Protein AF-A0A2M8KE25-F1 (afdb_monomer_lite)

Structure (mmCIF, N/CA/C/O backbone):
data_AF-A0A2M8KE25-F1
#
_entry.id   AF-A0A2M8KE25-F1
#
loop_
_atom_site.group_PDB
_atom_site.id
_atom_site.type_symbol
_atom_site.label_atom_id
_atom_site.label_alt_id
_atom_site.label_comp_id
_atom_site.label_asym_id
_atom_site.label_entity_id
_atom_site.label_seq_id
_atom_site.pdbx_PDB_ins_code
_atom_site.Cartn_x
_atom_site.Cartn_y
_atom_site.Cartn_z
_atom_site.occupancy
_atom_site.B_iso_or_equiv
_atom_site.auth_seq_id
_atom_site.auth_comp_id
_atom_site.auth_asym_id
_atom_site.auth_atom_id
_atom_site.pdbx_PDB_model_num
ATOM 1 N N . MET A 1 1 ? 36.090 -12.510 -57.439 1.00 49.09 1 MET A N 1
ATOM 2 C CA . MET A 1 1 ? 35.308 -11.320 -57.034 1.00 49.09 1 MET A CA 1
ATOM 3 C C . MET A 1 1 ? 35.943 -10.824 -55.743 1.00 49.09 1 MET A C 1
ATOM 5 O O . MET A 1 1 ? 35.801 -11.464 -54.713 1.00 49.09 1 MET A O 1
ATOM 9 N N . GLU A 1 2 ? 36.796 -9.807 -55.837 1.00 56.81 2 GLU A N 1
ATOM 10 C CA . GLU A 1 2 ? 37.762 -9.422 -54.793 1.00 56.81 2 GLU A CA 1
ATOM 11 C C . GLU A 1 2 ? 37.115 -8.501 -53.740 1.00 56.81 2 GLU A C 1
ATOM 13 O O . GLU A 1 2 ? 37.400 -7.305 -53.680 1.00 56.81 2 GLU A O 1
ATOM 18 N N . TRP A 1 3 ? 36.215 -9.042 -52.914 1.00 61.78 3 TRP A N 1
ATOM 19 C CA . TRP A 1 3 ? 35.479 -8.283 -51.886 1.00 61.78 3 TRP A CA 1
ATOM 20 C C . TRP A 1 3 ? 36.396 -7.565 -50.878 1.00 61.78 3 TRP A C 1
ATOM 22 O O . TRP A 1 3 ? 36.062 -6.493 -50.373 1.00 61.78 3 TRP A O 1
ATOM 32 N N . ASN A 1 4 ? 37.599 -8.096 -50.659 1.00 65.75 4 ASN A N 1
ATOM 33 C CA . ASN A 1 4 ? 38.564 -7.562 -49.698 1.00 65.75 4 ASN A CA 1
ATOM 34 C C . ASN A 1 4 ? 39.177 -6.218 -50.128 1.00 65.75 4 ASN A C 1
ATOM 36 O O . ASN A 1 4 ? 39.547 -5.423 -49.269 1.00 65.75 4 ASN A O 1
ATOM 40 N N . LYS A 1 5 ? 39.245 -5.926 -51.437 1.00 65.44 5 LYS A N 1
ATOM 41 C CA . LYS A 1 5 ? 39.824 -4.669 -51.954 1.00 65.44 5 LYS A CA 1
ATOM 42 C C . LYS A 1 5 ? 38.854 -3.491 -51.871 1.00 65.44 5 LYS A C 1
ATOM 44 O O . LYS A 1 5 ? 39.282 -2.345 -51.757 1.00 65.44 5 LYS A O 1
ATOM 49 N N . LEU A 1 6 ? 37.551 -3.772 -51.908 1.00 64.75 6 LEU A N 1
ATOM 50 C CA . LEU A 1 6 ? 36.508 -2.758 -51.745 1.00 64.75 6 LEU A CA 1
ATOM 51 C C . LEU A 1 6 ? 36.381 -2.336 -50.273 1.00 64.75 6 LEU A C 1
ATOM 53 O O . LEU A 1 6 ? 36.244 -1.151 -49.991 1.00 64.75 6 LEU A O 1
ATOM 57 N N . LEU A 1 7 ? 36.511 -3.282 -49.335 1.00 61.28 7 LEU A N 1
ATOM 58 C CA . LEU A 1 7 ? 36.433 -3.032 -47.888 1.00 61.28 7 LEU A CA 1
ATOM 59 C C . LEU A 1 7 ? 37.718 -2.442 -47.277 1.00 61.28 7 LEU A C 1
ATOM 61 O O . LEU A 1 7 ? 37.656 -1.857 -46.200 1.00 61.28 7 LEU A O 1
ATOM 65 N N . SER A 1 8 ? 38.870 -2.549 -47.949 1.00 67.56 8 SER A N 1
ATOM 66 C CA . SER A 1 8 ? 40.149 -2.007 -47.459 1.00 67.56 8 SER A CA 1
ATOM 67 C C . SER A 1 8 ? 40.413 -0.551 -47.865 1.00 67.56 8 SER A C 1
ATOM 69 O O . SER A 1 8 ? 41.448 0.014 -47.506 1.00 67.56 8 SER A O 1
ATOM 71 N N . SER A 1 9 ? 39.528 0.062 -48.656 1.00 81.44 9 SER A N 1
ATOM 72 C CA . SER A 1 9 ? 39.683 1.454 -49.081 1.00 81.44 9 SER A CA 1
ATOM 73 C C . SER A 1 9 ? 39.276 2.406 -47.960 1.00 81.44 9 SER A C 1
ATOM 75 O O . SER A 1 9 ? 38.158 2.322 -47.447 1.00 81.44 9 SER A O 1
ATOM 77 N N . LYS A 1 10 ? 40.151 3.369 -47.631 1.00 80.50 10 LYS A N 1
ATOM 78 C CA . LYS A 1 10 ? 39.898 4.381 -46.589 1.00 80.50 10 LYS A CA 1
ATOM 79 C C . LYS A 1 10 ? 38.561 5.105 -46.809 1.00 80.50 10 LYS A C 1
ATOM 81 O O . LYS A 1 10 ? 37.820 5.332 -45.858 1.00 80.50 10 LYS A O 1
ATOM 86 N N . ILE A 1 11 ? 38.209 5.396 -48.066 1.00 86.88 11 ILE A N 1
ATOM 87 C CA . ILE A 1 11 ? 36.932 6.030 -48.439 1.00 86.88 11 ILE A CA 1
ATOM 88 C C . ILE A 1 11 ? 35.734 5.154 -48.055 1.00 86.88 11 ILE A C 1
ATOM 90 O O . ILE A 1 11 ? 34.771 5.652 -47.474 1.00 86.88 11 ILE A O 1
ATOM 94 N N . VAL A 1 12 ? 35.795 3.853 -48.348 1.00 87.56 12 VAL A N 1
ATOM 95 C CA . VAL A 1 12 ? 34.689 2.926 -48.076 1.00 87.56 12 VAL A CA 1
ATOM 96 C C . VAL A 1 12 ? 34.521 2.737 -46.572 1.00 87.56 12 VAL A C 1
ATOM 98 O O . VAL A 1 12 ? 33.393 2.751 -46.085 1.00 87.56 12 VAL A O 1
ATOM 101 N N . THR A 1 13 ? 35.618 2.680 -45.812 1.00 85.62 13 THR A N 1
ATOM 102 C CA . THR A 1 13 ? 35.549 2.652 -44.344 1.00 85.62 13 THR A CA 1
ATOM 103 C C . THR A 1 13 ? 34.942 3.927 -43.757 1.00 85.62 13 THR A C 1
ATOM 105 O O . THR A 1 13 ? 34.122 3.830 -42.848 1.00 85.62 13 THR A O 1
ATOM 108 N N . TYR A 1 14 ? 35.254 5.116 -44.292 1.00 90.62 14 TYR A N 1
ATOM 109 C CA . TYR A 1 14 ? 34.622 6.361 -43.831 1.00 90.62 14 TYR A CA 1
ATOM 110 C C . TYR A 1 14 ? 33.117 6.383 -44.121 1.00 90.62 14 TYR A C 1
ATOM 112 O O . TYR A 1 14 ? 32.336 6.724 -43.235 1.00 90.62 14 TYR A O 1
ATOM 120 N N . PHE A 1 15 ? 32.694 5.964 -45.318 1.00 91.75 15 PHE A N 1
ATOM 121 C CA . PHE A 1 15 ? 31.271 5.853 -45.657 1.00 91.75 15 PHE A CA 1
ATOM 122 C C . PHE A 1 15 ? 30.537 4.829 -44.785 1.00 91.75 15 PHE A C 1
ATOM 124 O O . PHE A 1 15 ? 29.416 5.090 -44.351 1.00 91.75 15 PHE A O 1
ATOM 131 N N . LEU A 1 16 ? 31.174 3.696 -44.479 1.00 90.19 16 LEU A N 1
ATOM 132 C CA . LEU A 1 16 ? 30.621 2.679 -43.586 1.00 90.19 16 LEU A CA 1
ATOM 133 C C . LEU A 1 16 ? 30.413 3.238 -42.171 1.00 90.19 16 LEU A C 1
ATOM 135 O O . LEU A 1 16 ? 29.336 3.080 -41.602 1.00 90.19 16 LEU A O 1
ATOM 139 N N . ILE A 1 17 ? 31.410 3.941 -41.625 1.00 90.88 17 ILE A N 1
ATOM 140 C CA . ILE A 1 17 ? 31.311 4.587 -40.307 1.00 90.88 17 ILE A CA 1
ATOM 141 C C . ILE A 1 17 ? 30.177 5.617 -40.302 1.00 90.88 17 ILE A C 1
ATOM 143 O O . ILE A 1 17 ? 29.383 5.650 -39.363 1.00 90.88 17 ILE A O 1
ATOM 147 N N . LEU A 1 18 ? 30.053 6.417 -41.364 1.00 93.25 18 LEU A N 1
ATOM 148 C CA . LEU A 1 18 ? 28.996 7.420 -41.484 1.00 93.25 18 LEU A CA 1
ATOM 149 C C . LEU A 1 18 ? 27.600 6.776 -41.547 1.00 93.25 18 LEU A C 1
ATOM 151 O O . LEU A 1 18 ? 26.674 7.240 -40.883 1.00 93.25 18 LEU A O 1
ATOM 155 N N . ALA A 1 19 ? 27.455 5.672 -42.284 1.00 92.00 19 ALA A N 1
ATOM 156 C CA . ALA A 1 19 ? 26.210 4.911 -42.371 1.00 92.00 19 ALA A CA 1
ATOM 157 C C . ALA A 1 19 ? 25.828 4.261 -41.028 1.00 92.00 19 ALA A C 1
ATOM 159 O O . ALA A 1 19 ? 24.663 4.299 -40.620 1.00 92.00 19 ALA A O 1
ATOM 160 N N . VAL A 1 20 ? 26.802 3.713 -40.295 1.00 92.00 20 VAL A N 1
ATOM 161 C CA . VAL A 1 20 ? 26.588 3.167 -38.943 1.00 92.00 20 VAL A CA 1
ATOM 162 C C . VAL A 1 20 ? 26.198 4.275 -37.962 1.00 92.00 20 VAL A C 1
ATOM 164 O O . VAL A 1 20 ? 25.282 4.102 -37.158 1.00 92.00 20 VAL A O 1
ATOM 167 N N . MET A 1 21 ? 26.831 5.445 -38.051 1.00 91.56 21 MET A N 1
ATOM 168 C CA . MET A 1 21 ? 26.508 6.591 -37.199 1.00 91.56 21 MET A CA 1
ATOM 169 C C . MET A 1 21 ? 25.094 7.122 -37.490 1.00 91.56 21 MET A C 1
ATOM 171 O O . MET A 1 21 ? 24.311 7.343 -36.567 1.00 91.56 21 MET A O 1
ATOM 175 N N . TRP A 1 22 ? 24.721 7.235 -38.769 1.00 92.12 22 TRP A N 1
ATOM 176 C CA . TRP A 1 22 ? 23.383 7.651 -39.197 1.00 92.12 22 TRP A CA 1
ATOM 177 C C . TRP A 1 22 ? 22.291 6.697 -38.702 1.00 92.12 22 TRP A C 1
ATOM 179 O O . TRP A 1 22 ? 21.303 7.123 -38.099 1.00 92.12 22 TRP A O 1
ATOM 189 N N . THR A 1 23 ? 22.481 5.391 -38.905 1.00 87.69 23 THR A N 1
ATOM 190 C CA . THR A 1 23 ? 21.525 4.373 -38.444 1.00 87.69 23 THR A CA 1
ATOM 191 C C . THR A 1 23 ? 21.418 4.336 -36.917 1.00 87.69 23 THR A C 1
ATOM 193 O O . THR A 1 23 ? 20.310 4.198 -36.399 1.00 87.69 23 THR A O 1
ATOM 196 N N . SER A 1 24 ? 22.521 4.561 -36.194 1.00 85.94 24 SER A N 1
ATOM 197 C CA . SER A 1 24 ? 22.536 4.667 -34.726 1.00 85.94 24 SER A CA 1
ATOM 198 C C . SER A 1 24 ? 21.722 5.859 -34.207 1.00 85.94 24 SER A C 1
ATOM 200 O O . SER A 1 24 ? 20.955 5.726 -33.256 1.00 85.94 24 SER A O 1
ATOM 202 N N . ILE A 1 25 ? 21.815 7.026 -34.850 1.00 82.38 25 ILE A N 1
ATOM 203 C CA . ILE A 1 25 ? 21.047 8.217 -34.441 1.00 82.38 25 ILE A CA 1
ATOM 204 C C . ILE A 1 25 ? 19.535 7.982 -34.618 1.00 82.38 25 ILE A C 1
ATOM 206 O O . ILE A 1 25 ? 18.729 8.340 -33.753 1.00 82.38 25 ILE A O 1
ATOM 210 N N . VAL A 1 26 ? 19.134 7.341 -35.720 1.00 80.62 26 VAL A N 1
ATOM 211 C CA . VAL A 1 26 ? 17.719 7.065 -36.021 1.00 80.62 26 VAL A CA 1
ATOM 212 C C . VAL A 1 26 ? 17.118 6.029 -35.062 1.00 80.62 26 VAL A C 1
ATOM 214 O O . VAL A 1 26 ? 15.957 6.164 -34.662 1.00 80.62 26 VAL A O 1
ATOM 217 N N . THR A 1 27 ? 17.882 5.010 -34.658 1.00 75.06 27 THR A N 1
ATOM 218 C CA . THR A 1 27 ? 17.413 3.975 -33.721 1.00 75.06 27 THR A CA 1
ATOM 219 C C . THR A 1 27 ? 17.283 4.504 -32.294 1.00 75.06 27 THR A C 1
ATOM 221 O O . THR A 1 27 ? 16.260 4.250 -31.651 1.00 75.06 27 THR A O 1
ATOM 224 N N . ILE A 1 28 ? 18.236 5.319 -31.828 1.00 70.81 28 ILE A N 1
ATOM 225 C CA . ILE A 1 28 ? 18.184 5.954 -30.501 1.00 70.81 28 ILE A CA 1
ATOM 226 C C . ILE A 1 28 ? 16.933 6.836 -30.372 1.00 70.81 28 ILE A C 1
ATOM 228 O O . ILE A 1 28 ? 16.193 6.726 -29.392 1.00 70.81 28 ILE A O 1
ATOM 232 N N . LYS A 1 29 ? 16.620 7.646 -31.394 1.00 64.69 29 LYS A N 1
ATOM 233 C CA . LYS A 1 29 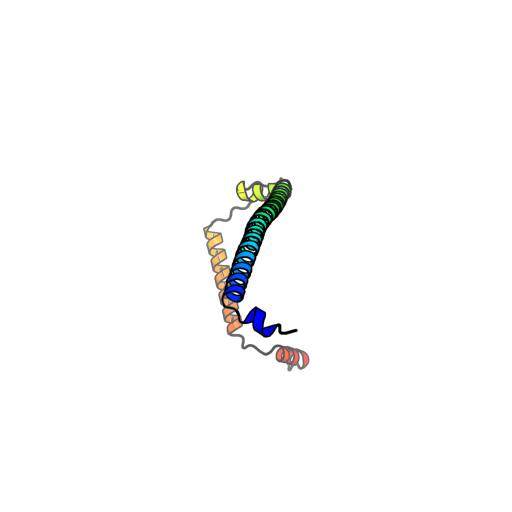? 15.445 8.536 -31.381 1.00 64.69 29 LYS A CA 1
ATOM 234 C C . LYS A 1 29 ? 14.120 7.775 -31.232 1.00 64.69 29 LYS A C 1
ATOM 236 O O . LYS A 1 29 ? 13.219 8.242 -30.541 1.00 64.69 29 LYS A O 1
ATOM 241 N N . ARG A 1 30 ? 14.000 6.582 -31.829 1.00 61.53 30 ARG A N 1
ATOM 242 C CA . ARG A 1 30 ? 12.797 5.734 -31.706 1.00 61.53 30 ARG A CA 1
ATOM 243 C C . ARG A 1 30 ? 12.705 5.012 -30.357 1.00 61.53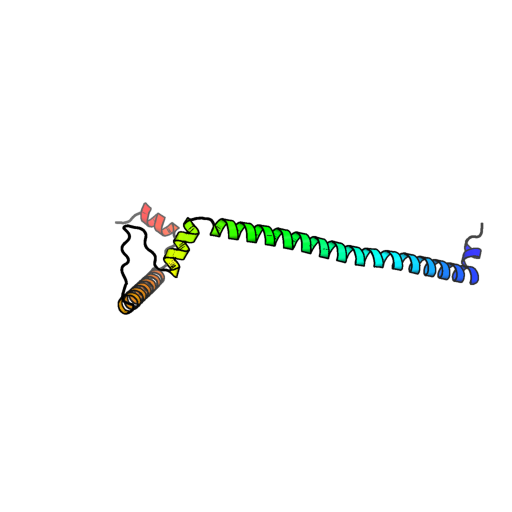 30 ARG A C 1
ATOM 245 O O . ARG A 1 30 ? 11.596 4.776 -29.882 1.00 61.53 30 ARG A O 1
ATOM 252 N N . GLY A 1 31 ? 13.838 4.672 -29.740 1.00 62.69 31 GLY A N 1
ATOM 253 C CA . GLY A 1 31 ? 13.880 4.034 -28.419 1.00 62.69 31 GLY A CA 1
ATOM 254 C C . GLY A 1 31 ? 13.409 4.961 -27.294 1.00 62.69 31 GLY A C 1
ATOM 255 O O . GLY A 1 31 ? 12.598 4.558 -26.460 1.00 62.69 31 GLY A O 1
ATOM 256 N N . TYR A 1 32 ? 13.840 6.226 -27.317 1.00 60.97 32 TYR A N 1
ATOM 257 C CA . TYR A 1 32 ? 13.492 7.206 -26.280 1.00 60.97 32 TYR A CA 1
ATOM 258 C C . TYR A 1 32 ? 11.994 7.549 -26.236 1.00 60.97 32 TYR A C 1
ATOM 260 O O . TYR A 1 32 ? 11.416 7.620 -25.149 1.00 60.97 32 TYR A O 1
ATOM 268 N N . SER A 1 33 ? 11.331 7.691 -27.390 1.00 58.78 33 SER A N 1
ATOM 269 C CA . SER A 1 33 ? 9.890 7.996 -27.435 1.00 58.78 33 SER A CA 1
ATOM 270 C C . SER A 1 33 ? 9.020 6.882 -26.846 1.00 58.78 33 SER A C 1
ATOM 272 O O . SER A 1 33 ? 8.035 7.168 -26.169 1.00 58.78 33 SER A O 1
ATOM 274 N N . LYS A 1 34 ? 9.398 5.610 -27.037 1.00 60.62 34 LYS A N 1
ATOM 275 C CA . LYS A 1 34 ? 8.651 4.474 -26.471 1.00 60.62 34 LYS A CA 1
ATOM 276 C C . LYS A 1 34 ? 8.709 4.446 -24.943 1.00 60.62 34 LYS A C 1
ATOM 278 O O . LYS A 1 34 ? 7.723 4.099 -24.297 1.00 60.62 34 LYS A O 1
ATOM 283 N N . TRP A 1 35 ? 9.840 4.838 -24.360 1.00 60.78 35 TRP A N 1
ATOM 284 C CA . TRP A 1 35 ? 10.006 4.835 -22.909 1.00 60.78 35 TRP A CA 1
ATOM 285 C C . TRP A 1 35 ? 9.183 5.933 -22.224 1.00 60.78 35 TRP A C 1
ATOM 287 O O . TRP A 1 35 ? 8.507 5.653 -21.234 1.00 60.78 35 TRP A O 1
ATOM 297 N N . LEU A 1 36 ? 9.163 7.147 -22.786 1.00 61.44 36 LEU A N 1
ATOM 298 C CA . LEU A 1 36 ? 8.357 8.264 -22.274 1.00 61.44 36 LEU A CA 1
ATOM 299 C C . LEU A 1 36 ? 6.852 7.961 -22.326 1.00 61.44 36 LEU A C 1
ATOM 301 O O . LEU A 1 36 ? 6.181 8.071 -21.301 1.00 61.44 36 LEU A O 1
ATOM 305 N N . MET A 1 37 ? 6.348 7.458 -23.458 1.00 61.75 37 MET A N 1
ATOM 306 C CA . MET A 1 37 ? 4.934 7.077 -23.580 1.00 61.75 37 MET A CA 1
ATOM 307 C C . MET A 1 37 ? 4.543 5.958 -22.608 1.00 61.75 37 MET A C 1
ATOM 309 O O . MET A 1 37 ? 3.480 6.021 -21.997 1.00 61.75 37 MET A O 1
ATOM 313 N N . SER A 1 38 ? 5.411 4.960 -22.393 1.00 66.12 38 SER A N 1
ATOM 314 C CA . SER A 1 38 ? 5.122 3.866 -21.453 1.00 66.12 38 SER A CA 1
ATOM 315 C C . SER A 1 38 ? 4.985 4.340 -20.002 1.00 66.12 38 SER A C 1
ATOM 317 O O . SER A 1 38 ? 4.194 3.787 -19.240 1.00 66.12 38 SER A O 1
ATOM 319 N N . LYS A 1 39 ? 5.730 5.384 -19.615 1.00 71.44 39 LYS A N 1
ATOM 320 C CA . LYS A 1 39 ? 5.645 5.969 -18.274 1.00 71.44 39 LYS A CA 1
ATOM 321 C C . LYS A 1 39 ? 4.364 6.763 -18.079 1.00 71.44 39 LYS A C 1
ATOM 323 O O . LYS A 1 39 ? 3.766 6.679 -17.010 1.00 71.44 39 LYS A O 1
ATOM 328 N N . GLU A 1 40 ? 3.949 7.520 -19.088 1.00 72.06 40 GLU A N 1
ATOM 329 C CA . GLU A 1 40 ? 2.700 8.280 -19.030 1.00 72.06 40 GLU A CA 1
ATOM 330 C C . GLU A 1 40 ? 1.487 7.352 -18.990 1.00 72.06 40 GLU A C 1
ATOM 332 O O . GLU A 1 40 ? 0.624 7.535 -18.135 1.00 72.06 40 GLU A O 1
ATOM 337 N N . LEU A 1 41 ? 1.480 6.300 -19.815 1.00 73.00 41 LEU A N 1
ATOM 338 C CA . LEU A 1 41 ? 0.456 5.252 -19.784 1.00 73.00 41 LEU A CA 1
ATOM 339 C C . LEU A 1 41 ? 0.363 4.587 -18.409 1.00 73.00 41 LEU A C 1
ATOM 341 O O . LEU A 1 41 ? -0.714 4.580 -17.822 1.00 73.00 41 LEU A O 1
ATOM 345 N N . LYS A 1 42 ? 1.491 4.135 -17.841 1.00 80.56 42 LYS A N 1
ATOM 346 C CA . LYS A 1 42 ? 1.506 3.552 -16.489 1.00 80.56 42 LYS A CA 1
ATOM 347 C C . LYS A 1 42 ? 0.999 4.525 -15.429 1.00 80.56 42 LYS A C 1
ATOM 349 O O . LYS A 1 42 ? 0.196 4.148 -14.590 1.00 80.56 42 LYS A O 1
ATOM 354 N N . LYS A 1 43 ? 1.405 5.797 -15.487 1.00 85.06 43 LYS A N 1
ATOM 355 C CA . LYS A 1 43 ? 0.952 6.817 -14.529 1.00 85.06 43 LYS A CA 1
ATOM 356 C C . LYS A 1 43 ? -0.554 7.069 -14.622 1.00 85.06 43 LYS A C 1
ATOM 358 O O . LYS A 1 43 ? -1.189 7.333 -13.603 1.00 85.06 43 LYS A O 1
ATOM 363 N N . VAL A 1 44 ? -1.120 7.048 -15.827 1.00 81.94 44 VAL A N 1
ATOM 364 C CA . VAL A 1 44 ? -2.567 7.197 -16.037 1.00 81.94 44 VAL A CA 1
ATOM 365 C C . VAL A 1 44 ? -3.310 5.951 -15.553 1.00 81.94 44 VAL A C 1
ATOM 367 O O . VAL A 1 44 ? -4.309 6.080 -14.852 1.00 81.94 44 VAL A O 1
ATOM 370 N N . GLU A 1 45 ? -2.793 4.762 -15.839 1.00 84.94 45 GLU A N 1
ATOM 371 C CA . GLU A 1 45 ? -3.372 3.489 -15.404 1.00 84.94 45 GLU A CA 1
ATOM 372 C C . GLU A 1 45 ? -3.352 3.332 -13.874 1.00 84.94 45 GLU A C 1
ATOM 374 O O . GLU A 1 45 ? -4.374 3.012 -13.265 1.00 84.94 45 GLU A O 1
ATOM 379 N N . ASP A 1 46 ? -2.242 3.695 -13.228 1.00 89.00 46 ASP A N 1
ATOM 380 C CA . ASP A 1 46 ? -2.122 3.726 -11.768 1.00 89.00 46 ASP A CA 1
ATOM 381 C C . ASP A 1 46 ? -3.117 4.713 -11.140 1.00 89.00 46 ASP A C 1
ATOM 383 O O . ASP A 1 46 ? -3.719 4.428 -10.103 1.00 89.00 46 ASP A O 1
ATOM 387 N N . LYS A 1 47 ? -3.340 5.873 -11.775 1.00 87.06 47 LYS A N 1
ATOM 388 C CA . LYS A 1 47 ? -4.356 6.834 -11.321 1.00 87.06 47 LYS A CA 1
ATOM 389 C C . LYS A 1 47 ? -5.764 6.256 -11.411 1.00 87.06 47 LYS A C 1
ATOM 391 O O . LYS A 1 47 ? -6.522 6.425 -10.461 1.00 87.06 47 LYS A O 1
ATOM 396 N N . ILE A 1 48 ? -6.106 5.575 -12.506 1.00 88.81 48 ILE A N 1
ATOM 397 C CA . ILE A 1 48 ? -7.420 4.935 -12.680 1.00 88.81 48 ILE A CA 1
ATOM 398 C C . ILE A 1 48 ? -7.630 3.872 -11.600 1.00 88.81 48 ILE A C 1
ATOM 400 O O . ILE A 1 48 ? -8.661 3.872 -10.927 1.00 88.81 48 ILE A O 1
ATOM 404 N N . LYS A 1 49 ? -6.627 3.020 -11.371 1.00 90.12 49 LYS A N 1
ATOM 405 C CA . LYS A 1 49 ? -6.678 1.980 -10.340 1.00 90.12 49 LYS A CA 1
ATOM 406 C C . LYS A 1 49 ? -6.862 2.567 -8.938 1.00 90.12 49 LYS A C 1
ATOM 408 O O . LYS A 1 49 ? -7.721 2.107 -8.189 1.00 90.12 49 LYS A O 1
ATOM 413 N N . ASN A 1 50 ? -6.104 3.608 -8.598 1.00 91.50 50 ASN A N 1
ATOM 414 C CA . ASN A 1 50 ? -6.209 4.275 -7.298 1.00 91.50 50 ASN A CA 1
ATOM 415 C C . ASN A 1 50 ? -7.565 4.969 -7.102 1.00 91.50 50 ASN A C 1
ATOM 417 O O . ASN A 1 50 ? -8.108 4.939 -5.995 1.00 91.50 50 ASN A O 1
ATOM 421 N N . LEU A 1 51 ? -8.132 5.564 -8.158 1.00 88.69 51 LEU A N 1
ATOM 422 C CA . LEU A 1 51 ? -9.470 6.158 -8.109 1.00 88.69 51 LEU A CA 1
ATOM 423 C C . LEU A 1 51 ? -10.545 5.091 -7.891 1.00 88.69 51 LEU A C 1
ATOM 425 O O . LEU A 1 51 ? -11.414 5.285 -7.046 1.00 88.69 51 LEU A O 1
ATOM 429 N N . GLY A 1 52 ? -10.459 3.958 -8.596 1.00 90.25 52 GLY A N 1
ATOM 430 C CA . GLY A 1 52 ? -11.378 2.830 -8.419 1.00 90.25 52 GLY A CA 1
ATOM 431 C C . GLY A 1 52 ? -11.360 2.295 -6.988 1.00 90.25 52 GLY A C 1
ATOM 432 O O . GLY A 1 52 ? -12.401 2.226 -6.342 1.00 90.25 52 GLY A O 1
ATOM 433 N N . GLN A 1 53 ? -10.168 2.038 -6.444 1.00 91.81 53 GLN A N 1
ATOM 434 C CA . GLN A 1 53 ? -10.011 1.578 -5.060 1.00 91.81 53 GLN A CA 1
ATOM 435 C C . GLN A 1 53 ? -10.512 2.596 -4.031 1.00 91.81 53 GLN A C 1
ATOM 437 O O . GLN A 1 53 ? -11.095 2.223 -3.014 1.00 91.81 53 GLN A O 1
ATOM 442 N N . SER A 1 54 ? -10.275 3.888 -4.267 1.00 89.00 54 SER A N 1
ATOM 443 C CA . SER A 1 54 ? -10.783 4.948 -3.390 1.00 89.00 54 SER A CA 1
ATOM 444 C C . SER A 1 54 ? -12.307 4.997 -3.412 1.00 89.00 54 SER A C 1
ATOM 446 O O . SER A 1 54 ? -12.926 5.110 -2.359 1.00 89.00 54 SER A O 1
ATOM 448 N N . ASN A 1 55 ? -12.911 4.858 -4.593 1.00 93.00 55 ASN A N 1
ATOM 449 C CA . ASN A 1 55 ? -14.359 4.831 -4.741 1.00 93.00 55 ASN A CA 1
ATOM 450 C C . ASN A 1 55 ? -14.974 3.620 -4.020 1.00 93.00 55 ASN A C 1
ATOM 452 O O . ASN A 1 55 ? -15.877 3.791 -3.210 1.00 93.00 55 ASN A O 1
ATOM 456 N N . GLU A 1 56 ? -14.427 2.416 -4.211 1.00 91.75 56 GLU A N 1
ATOM 457 C CA . GLU A 1 56 ? -14.895 1.208 -3.512 1.00 91.75 56 GLU A CA 1
ATOM 458 C C . GLU A 1 56 ? -14.836 1.353 -1.986 1.00 91.75 56 GLU A C 1
ATOM 460 O O . GLU A 1 56 ? -15.793 1.012 -1.292 1.00 91.75 56 GLU A O 1
ATOM 465 N N . LYS A 1 57 ? -13.743 1.917 -1.455 1.00 90.31 57 LYS A N 1
ATOM 466 C CA . LYS A 1 57 ? -13.610 2.191 -0.016 1.00 90.31 57 LYS A CA 1
ATOM 467 C C . LYS A 1 57 ? -14.655 3.185 0.482 1.00 90.31 57 LYS A C 1
ATOM 469 O O . LYS A 1 57 ? -15.234 2.972 1.541 1.00 90.31 57 LYS A O 1
ATOM 474 N N . LEU A 1 58 ? -14.890 4.262 -0.266 1.00 90.06 58 LEU A N 1
ATOM 475 C CA . LEU A 1 58 ? -15.889 5.271 0.088 1.00 90.06 58 LEU A CA 1
ATOM 476 C C . LEU A 1 58 ? -17.305 4.687 0.061 1.00 90.06 58 LEU A C 1
ATOM 478 O O . LEU A 1 58 ? -18.085 4.952 0.969 1.00 90.06 58 LEU A O 1
ATOM 482 N N . VAL A 1 59 ? -17.620 3.850 -0.926 1.00 90.81 59 VAL A N 1
ATOM 483 C CA . VAL A 1 59 ? -18.908 3.149 -1.004 1.00 90.81 59 VAL A CA 1
ATOM 484 C C . VAL A 1 59 ? -19.087 2.192 0.175 1.00 90.81 59 VAL A C 1
ATOM 486 O O . VAL A 1 59 ? -20.164 2.166 0.766 1.00 90.81 59 VAL A O 1
ATOM 489 N N . ALA A 1 60 ? -18.044 1.448 0.553 1.00 87.12 60 ALA A N 1
ATOM 490 C CA . ALA A 1 60 ? -18.081 0.581 1.730 1.00 87.12 60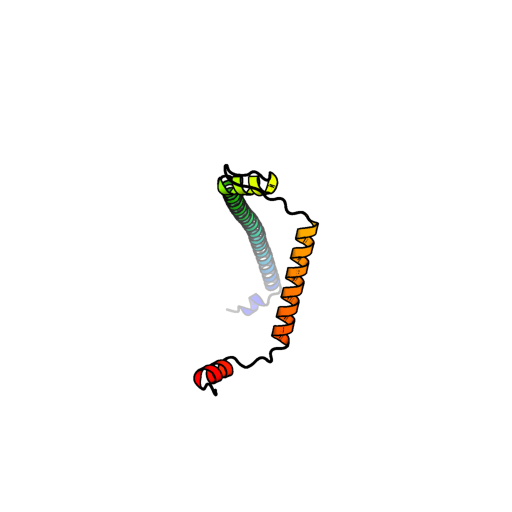 ALA A CA 1
ATOM 491 C C . ALA A 1 60 ? -18.339 1.383 3.016 1.00 87.12 60 ALA A C 1
ATOM 493 O O . ALA A 1 60 ? -19.254 1.055 3.759 1.00 87.12 60 ALA A O 1
ATOM 494 N N . LEU A 1 61 ? -17.625 2.495 3.215 1.00 85.19 61 LEU A N 1
ATOM 495 C CA . LEU A 1 61 ? -17.836 3.399 4.352 1.00 85.19 61 LEU A CA 1
ATOM 496 C C . LEU A 1 61 ? -19.264 3.953 4.402 1.00 85.19 61 LEU A C 1
ATOM 498 O O . LEU A 1 61 ? -19.887 3.949 5.458 1.00 85.19 61 LEU A O 1
ATOM 502 N N . ILE A 1 62 ? -19.799 4.413 3.269 1.00 85.25 62 ILE A N 1
ATOM 503 C CA . ILE A 1 62 ? -21.178 4.916 3.200 1.00 85.25 62 ILE A CA 1
ATOM 504 C C . ILE A 1 62 ? -22.166 3.809 3.567 1.00 85.25 62 ILE A C 1
ATOM 506 O O . ILE A 1 62 ? -23.109 4.060 4.314 1.00 85.25 62 ILE A O 1
ATOM 510 N N . LYS A 1 63 ? -21.951 2.591 3.065 1.00 83.81 63 LYS A N 1
ATOM 511 C CA . LYS A 1 63 ? -22.801 1.441 3.373 1.00 83.81 63 LYS A CA 1
ATOM 512 C C . LYS A 1 63 ? -22.759 1.094 4.861 1.00 83.81 63 LYS A C 1
ATOM 514 O O . LYS A 1 63 ? -23.814 0.897 5.453 1.00 83.81 63 LYS A O 1
ATOM 519 N N . ASP A 1 64 ? -21.572 1.081 5.458 1.00 80.12 64 ASP A N 1
ATOM 520 C CA . ASP A 1 64 ? -21.391 0.817 6.886 1.00 80.12 64 ASP A CA 1
ATOM 521 C C . ASP A 1 64 ? -22.069 1.902 7.738 1.00 80.12 64 ASP A C 1
ATOM 523 O O . ASP A 1 64 ? -22.710 1.592 8.736 1.00 80.12 64 ASP A O 1
ATOM 527 N N . MET A 1 65 ? -22.007 3.171 7.321 1.00 77.44 65 MET A N 1
ATOM 528 C CA . MET A 1 65 ? -22.683 4.280 8.008 1.00 77.44 65 MET A CA 1
ATOM 529 C C . MET A 1 65 ? -24.209 4.268 7.855 1.00 77.44 65 MET A C 1
ATOM 531 O O . MET A 1 65 ? -24.911 4.801 8.714 1.00 77.44 65 MET A O 1
ATOM 535 N N . GLN A 1 66 ? -24.730 3.706 6.763 1.00 75.00 66 GLN A N 1
ATOM 536 C CA . GLN A 1 66 ? -26.169 3.526 6.551 1.00 75.00 66 GLN A CA 1
ATOM 537 C C . GLN A 1 66 ? -26.737 2.346 7.345 1.00 75.00 66 GLN A C 1
ATOM 539 O O . GLN A 1 66 ? -27.956 2.252 7.490 1.00 75.00 66 GLN A O 1
ATOM 544 N N . ASP A 1 67 ? -25.884 1.458 7.861 1.00 81.44 67 ASP A N 1
ATOM 545 C CA . ASP A 1 67 ? -26.329 0.356 8.697 1.00 81.44 67 ASP A CA 1
ATOM 546 C C . ASP A 1 67 ? -26.858 0.901 10.043 1.00 81.44 67 ASP A C 1
ATOM 548 O O . ASP A 1 67 ? -26.115 1.546 10.795 1.00 81.44 67 ASP A O 1
ATOM 552 N N . PRO A 1 68 ? -28.134 0.648 10.394 1.00 72.12 68 PRO A N 1
ATOM 553 C CA . PRO A 1 68 ? -28.714 1.105 11.656 1.00 72.12 68 PRO A CA 1
ATOM 554 C C . PRO A 1 68 ? -27.945 0.607 12.891 1.00 72.12 68 PRO A C 1
ATOM 556 O O . PRO A 1 68 ? -27.961 1.271 13.927 1.00 72.12 68 PRO A O 1
ATOM 559 N N . SER A 1 69 ? -27.224 -0.513 12.788 1.00 75.19 69 SER A N 1
ATOM 560 C CA . SER A 1 69 ? -26.375 -1.024 13.869 1.00 75.19 69 SER A CA 1
ATOM 561 C C . SER A 1 69 ? -25.123 -0.169 14.110 1.00 75.19 69 SER A C 1
ATOM 563 O O . SER A 1 69 ? -24.687 -0.027 15.256 1.00 75.19 69 SER A O 1
ATOM 565 N N . PHE A 1 70 ? -24.574 0.467 13.069 1.00 77.19 70 PHE A N 1
ATOM 566 C CA . PHE A 1 70 ? -23.477 1.428 13.204 1.00 77.19 70 PHE A CA 1
ATOM 567 C C . PHE A 1 70 ? -23.957 2.714 13.881 1.00 77.19 70 PHE A C 1
ATOM 569 O O . PHE A 1 70 ? -23.311 3.211 14.805 1.00 77.19 70 PHE A O 1
ATOM 576 N N . LEU A 1 71 ? -25.133 3.204 13.480 1.00 76.00 71 LEU A N 1
ATOM 577 C CA . LEU A 1 71 ? -25.755 4.388 14.069 1.00 76.00 71 LEU A CA 1
ATOM 578 C C . LEU A 1 71 ? -26.080 4.180 15.558 1.00 76.00 71 LEU A C 1
ATOM 580 O O . LEU A 1 71 ? -25.822 5.057 16.380 1.00 76.00 71 LEU A O 1
ATOM 584 N N . GLU A 1 72 ? -26.568 2.993 15.925 1.00 73.75 72 GLU A N 1
ATOM 585 C CA . GLU A 1 72 ? -26.808 2.600 17.318 1.00 73.75 72 GLU A CA 1
ATOM 586 C C . GLU A 1 72 ? -25.507 2.515 18.132 1.00 73.75 72 GLU A C 1
ATOM 588 O O . GLU A 1 72 ? -25.455 2.965 19.279 1.00 73.75 72 GLU A O 1
ATOM 593 N N . LYS A 1 73 ? -24.437 1.966 17.546 1.00 79.19 73 LYS A N 1
ATOM 594 C CA . LYS A 1 73 ? -23.127 1.869 18.200 1.00 79.19 73 LYS A CA 1
ATOM 595 C C . LYS A 1 73 ? -22.527 3.249 18.467 1.00 79.19 73 LYS A C 1
ATOM 597 O O . LYS A 1 73 ? -22.066 3.503 19.577 1.00 79.19 73 LYS A O 1
ATOM 602 N N . GLU A 1 74 ? -22.570 4.142 17.485 1.00 76.69 74 GLU A N 1
ATOM 603 C CA . GLU A 1 74 ? -22.115 5.529 17.630 1.00 76.69 74 GLU A CA 1
ATOM 604 C C . GLU A 1 74 ? -22.978 6.309 18.637 1.00 76.69 74 GLU A C 1
ATOM 606 O O . GLU A 1 74 ? -22.436 7.020 19.482 1.00 76.69 74 GLU A O 1
ATOM 611 N N . ALA A 1 75 ? -24.303 6.123 18.633 1.00 79.00 75 ALA A N 1
ATOM 612 C CA . ALA A 1 75 ? -25.210 6.721 19.616 1.00 79.00 75 ALA A CA 1
ATOM 613 C C . ALA A 1 75 ? -24.904 6.262 21.054 1.00 79.00 75 ALA A C 1
ATOM 615 O O . ALA A 1 75 ? -24.847 7.082 21.972 1.00 79.00 75 ALA A O 1
ATOM 616 N N . ARG A 1 76 ? -24.636 4.967 21.253 1.00 79.62 76 ARG A N 1
ATOM 617 C CA . ARG A 1 76 ? -24.215 4.423 22.553 1.00 79.62 76 ARG A CA 1
ATOM 618 C C . ARG A 1 76 ? -22.860 4.966 22.994 1.00 79.62 76 ARG A C 1
ATOM 620 O O . ARG A 1 76 ? -22.713 5.354 24.144 1.00 79.62 76 ARG A O 1
ATOM 627 N N . GLN A 1 77 ? -21.881 5.019 22.090 1.00 77.44 77 GLN A N 1
ATOM 628 C CA . GLN A 1 77 ? -20.510 5.417 22.423 1.00 77.44 77 GLN A CA 1
ATOM 629 C C . GLN A 1 77 ? -20.341 6.923 22.641 1.00 77.44 77 GLN A C 1
ATOM 631 O O . GLN A 1 77 ? -19.592 7.327 23.526 1.00 77.44 77 GLN A O 1
ATOM 636 N N . LYS A 1 78 ? -20.993 7.758 21.825 1.00 78.00 78 LYS A N 1
ATOM 637 C CA . LYS A 1 78 ? -20.812 9.218 21.873 1.00 78.00 78 LYS A CA 1
ATOM 638 C C . LYS A 1 78 ? -21.852 9.938 22.707 1.00 78.00 78 LYS A C 1
ATOM 640 O O . LYS A 1 78 ? -21.551 10.991 23.259 1.00 78.00 78 LYS A O 1
ATOM 645 N N . LEU A 1 79 ? -23.070 9.410 22.760 1.00 76.00 79 LEU A N 1
ATOM 646 C CA . LEU A 1 79 ? -24.199 10.091 23.388 1.00 76.00 79 LEU A CA 1
ATOM 647 C C . LEU A 1 79 ? -24.700 9.357 24.638 1.00 76.00 79 LEU A C 1
ATOM 649 O O . LEU A 1 79 ? -25.653 9.827 25.252 1.00 76.00 79 LEU A O 1
ATOM 653 N N . ASN A 1 80 ? -24.079 8.228 25.021 1.00 71.06 80 ASN A N 1
ATOM 654 C CA . ASN A 1 80 ? -24.546 7.342 26.097 1.00 71.06 80 ASN A CA 1
ATOM 655 C C . ASN A 1 80 ? -26.051 7.022 25.983 1.00 71.06 80 ASN A C 1
ATOM 657 O O . ASN A 1 80 ? -26.738 6.834 26.990 1.00 71.06 80 ASN A O 1
ATOM 661 N N . LEU A 1 81 ? -26.575 6.998 24.748 1.00 71.62 81 LEU A N 1
ATOM 662 C CA . LEU A 1 81 ? -27.990 6.768 24.482 1.00 71.62 81 LEU A CA 1
ATOM 663 C C . LEU A 1 81 ? -28.343 5.306 24.758 1.00 71.62 81 LEU A C 1
ATOM 665 O O . LEU A 1 81 ? -27.620 4.390 24.367 1.00 71.62 81 LEU A O 1
ATOM 669 N N . GLN A 1 82 ? -29.478 5.109 25.423 1.00 66.44 82 GLN A N 1
ATOM 670 C CA . GLN A 1 82 ? -30.004 3.807 25.826 1.00 66.44 82 GLN A CA 1
ATOM 671 C C . GLN A 1 82 ? -31.216 3.441 24.974 1.00 66.44 82 GLN A C 1
ATOM 673 O O . GLN A 1 82 ? -31.990 4.310 24.570 1.00 66.44 82 GLN A O 1
ATOM 678 N N . LYS A 1 83 ? -31.394 2.142 24.722 1.00 68.50 83 LYS A N 1
ATOM 679 C CA . LYS A 1 83 ? -32.671 1.623 24.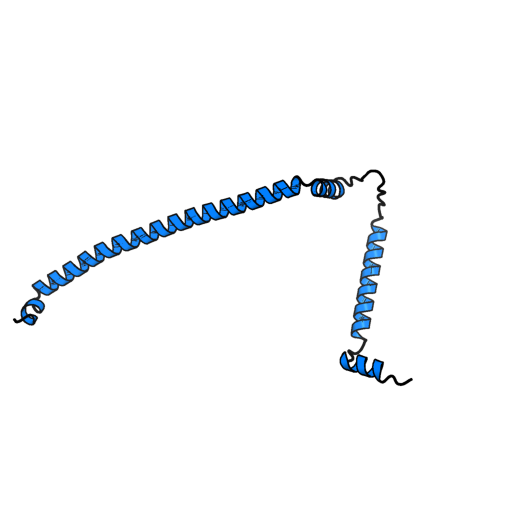221 1.00 68.50 83 LYS A CA 1
ATOM 680 C C . LYS A 1 83 ? -33.708 1.626 25.344 1.00 68.50 83 LYS A C 1
ATOM 682 O O . LYS A 1 83 ? -33.356 1.548 26.521 1.00 68.50 83 LYS A O 1
ATOM 687 N N . GLU A 1 84 ? -34.986 1.684 24.979 1.00 67.25 84 GLU A N 1
ATOM 688 C CA . GLU A 1 84 ? -36.076 1.556 25.948 1.00 67.25 84 GLU A CA 1
ATOM 689 C C . GLU A 1 84 ? -35.950 0.216 26.699 1.00 67.25 84 GLU A C 1
ATOM 691 O O . GLU A 1 84 ? -36.001 -0.852 26.088 1.00 67.25 84 GLU A O 1
ATOM 696 N N . GLY A 1 85 ? -35.721 0.280 28.017 1.00 73.19 85 GLY A N 1
ATOM 697 C CA . GLY A 1 85 ? -35.543 -0.888 28.893 1.00 73.19 85 GLY A CA 1
ATOM 698 C C . GLY A 1 85 ? -34.102 -1.212 29.321 1.00 73.19 85 GLY A C 1
ATOM 699 O O . GLY A 1 85 ? -33.910 -2.162 30.076 1.00 73.19 85 GLY A O 1
ATOM 700 N N . GLU A 1 86 ? -33.091 -0.452 28.887 1.00 72.75 86 GLU A N 1
ATOM 701 C CA . GLU A 1 86 ? -31.696 -0.601 29.341 1.00 72.75 86 GLU A CA 1
ATOM 702 C C . GLU A 1 86 ? -31.425 0.280 30.584 1.00 72.75 86 GLU A C 1
ATOM 704 O O . GLU A 1 86 ? -31.982 1.367 30.698 1.00 72.75 86 GLU A O 1
ATOM 709 N N . SER A 1 87 ? -30.601 -0.185 31.536 1.00 69.62 87 SER A N 1
ATOM 710 C CA . SER A 1 87 ? -30.246 0.555 32.763 1.00 69.62 87 SER A CA 1
ATOM 711 C C . SER A 1 87 ? -28.735 0.752 32.840 1.00 69.62 87 SER A C 1
ATOM 713 O O . SER A 1 87 ? -27.994 -0.212 33.035 1.00 69.62 87 SER A O 1
ATOM 715 N N . VAL A 1 88 ? -28.265 1.996 32.724 1.00 69.81 88 VAL A N 1
ATOM 716 C CA . VAL A 1 88 ? -26.834 2.325 32.853 1.00 69.81 88 VAL A CA 1
ATOM 717 C C . VAL A 1 88 ? -26.447 2.516 34.316 1.00 69.81 88 VAL A C 1
ATOM 719 O O . VAL A 1 88 ? -27.034 3.321 35.035 1.00 69.81 88 VAL A O 1
ATOM 722 N N . VAL A 1 89 ? -25.411 1.791 34.739 1.00 73.19 89 VAL A N 1
ATOM 723 C CA . VAL A 1 89 ? -24.797 1.918 36.064 1.00 73.19 89 VAL A CA 1
ATOM 724 C C . VAL A 1 89 ? -23.471 2.655 35.912 1.00 73.19 89 VAL A C 1
ATOM 726 O O . VAL A 1 89 ? -22.579 2.198 35.201 1.00 73.19 89 VAL A O 1
ATOM 729 N N . ILE A 1 90 ? -23.339 3.801 36.577 1.00 76.38 90 ILE A N 1
ATOM 730 C CA . ILE A 1 90 ? -22.092 4.569 36.607 1.00 76.38 90 ILE A CA 1
ATOM 731 C C . ILE A 1 90 ? -21.239 4.022 37.751 1.00 76.38 90 ILE A C 1
ATOM 733 O O . ILE A 1 90 ? -21.627 4.112 38.916 1.00 76.38 90 ILE A O 1
ATOM 737 N N . VAL A 1 91 ? -20.083 3.449 37.421 1.00 82.69 91 VAL A N 1
ATOM 738 C CA . VAL A 1 91 ? -19.123 2.963 38.417 1.00 82.69 91 VAL A CA 1
ATOM 739 C C . VAL A 1 91 ? -18.182 4.112 38.802 1.00 82.69 91 VAL A C 1
ATOM 741 O O . VAL A 1 91 ? -17.597 4.734 37.914 1.00 82.69 91 VAL A O 1
ATOM 744 N N . PRO A 1 92 ? -18.018 4.430 40.100 1.00 85.06 92 PRO A N 1
ATOM 745 C CA . PRO A 1 92 ? -17.056 5.432 40.543 1.00 85.06 92 PRO A CA 1
ATOM 746 C C . PRO A 1 92 ? -15.628 5.024 40.180 1.00 85.06 92 PRO A C 1
ATOM 748 O O . PRO A 1 92 ? -15.235 3.869 40.357 1.00 85.06 92 PRO A O 1
ATOM 751 N N . LYS A 1 93 ? -14.826 5.994 39.737 1.00 81.19 93 LYS A N 1
ATOM 752 C CA . LYS A 1 93 ? -13.452 5.761 39.274 1.00 81.19 93 LYS A CA 1
ATOM 753 C C . LYS A 1 93 ? -12.564 5.110 40.341 1.00 81.19 93 LYS A C 1
ATOM 755 O O . LYS A 1 93 ? -11.732 4.273 40.014 1.00 81.19 93 LYS A O 1
ATOM 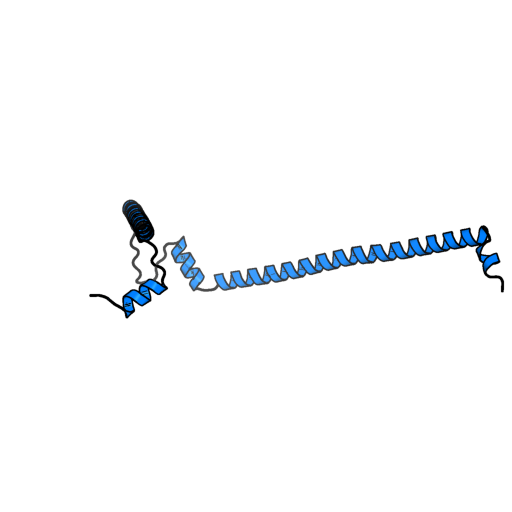760 N N . GLU A 1 94 ? -12.798 5.398 41.626 1.00 81.94 94 GLU A N 1
ATOM 761 C CA . GLU A 1 94 ? -12.043 4.757 42.712 1.00 81.94 94 GLU A CA 1
ATOM 762 C C . GLU A 1 94 ? -12.306 3.248 42.822 1.00 81.94 94 GLU A C 1
ATOM 764 O O . GLU A 1 94 ? -11.450 2.504 43.301 1.00 81.94 94 GLU A O 1
ATOM 769 N N . VAL A 1 95 ? -13.493 2.789 42.417 1.00 82.12 95 VAL A N 1
ATOM 770 C CA . VAL A 1 95 ? -13.852 1.365 42.406 1.00 82.12 95 VAL A CA 1
ATOM 771 C C . VAL A 1 95 ? -13.223 0.685 41.195 1.00 82.12 95 VAL A C 1
ATOM 773 O O . VAL A 1 95 ? -12.678 -0.407 41.328 1.00 82.12 95 VAL A O 1
ATOM 776 N N . GLU A 1 96 ? -13.224 1.348 40.040 1.00 82.75 96 GLU A N 1
ATOM 777 C CA . GLU A 1 96 ? -12.593 0.842 38.819 1.00 82.75 96 GLU A CA 1
ATOM 778 C C . GLU A 1 96 ? -11.073 0.688 38.977 1.00 82.75 96 GLU A C 1
ATOM 780 O O . GLU A 1 96 ? -10.530 -0.380 38.694 1.00 82.75 96 GLU A O 1
ATOM 785 N N . ASP A 1 97 ? -10.402 1.688 39.552 1.00 83.50 97 ASP A N 1
ATOM 786 C CA . ASP A 1 97 ? -8.962 1.637 39.823 1.00 83.50 97 ASP A CA 1
ATOM 787 C C . ASP A 1 97 ? -8.602 0.522 40.821 1.00 83.50 97 ASP A C 1
ATOM 789 O O . ASP A 1 97 ? -7.547 -0.107 40.712 1.00 83.50 97 ASP A O 1
ATOM 793 N N . LYS A 1 98 ? -9.476 0.241 41.799 1.00 85.19 98 LYS A N 1
ATOM 794 C CA . LYS A 1 98 ? -9.301 -0.887 42.731 1.00 85.19 98 LYS A CA 1
ATOM 795 C C . LYS A 1 98 ? -9.491 -2.231 42.033 1.00 85.19 98 LYS A C 1
ATOM 797 O O . LYS A 1 98 ? -8.686 -3.132 42.247 1.00 85.19 98 LYS A O 1
ATOM 802 N N . LEU A 1 99 ? -10.510 -2.367 41.187 1.00 85.19 99 LEU A N 1
ATOM 803 C CA . LEU A 1 99 ? -10.775 -3.597 40.435 1.00 85.19 99 LEU A CA 1
ATOM 804 C C . LEU A 1 99 ? -9.648 -3.919 39.447 1.00 85.19 99 LEU A C 1
ATOM 806 O O . LEU A 1 99 ? -9.244 -5.075 39.339 1.00 85.19 99 LEU A O 1
ATOM 810 N N . GLN A 1 100 ? -9.095 -2.909 38.773 1.00 84.31 100 GLN A N 1
ATOM 811 C CA . GLN A 1 100 ? -7.966 -3.089 37.857 1.00 84.31 100 GLN A CA 1
ATOM 812 C C . GLN A 1 100 ? -6.689 -3.522 38.588 1.00 84.31 100 GLN A C 1
ATOM 814 O O . GLN A 1 100 ? -5.983 -4.412 38.112 1.00 84.31 100 GLN A O 1
ATOM 819 N N . LYS A 1 101 ? -6.409 -2.952 39.768 1.00 86.31 101 LYS A N 1
ATOM 820 C CA . LYS A 1 101 ? -5.267 -3.364 40.602 1.00 86.31 101 LYS A CA 1
ATOM 821 C C . LYS A 1 101 ? -5.411 -4.805 41.085 1.00 86.31 101 LYS A C 1
ATOM 823 O O . LYS A 1 101 ? -4.505 -5.597 40.861 1.00 86.31 101 LYS A O 1
ATOM 828 N N . LEU A 1 102 ? -6.585 -5.170 41.602 1.00 85.94 102 LEU A N 1
ATOM 829 C CA . LEU A 1 102 ? -6.888 -6.542 42.028 1.00 85.94 102 LEU A CA 1
ATOM 830 C C . LEU A 1 102 ? -6.760 -7.552 40.875 1.00 85.94 102 LEU A C 1
ATOM 832 O O . LEU A 1 102 ? -6.225 -8.641 41.061 1.00 85.94 102 LEU A O 1
ATOM 836 N N . ALA A 1 103 ? -7.209 -7.197 39.667 1.00 85.38 103 ALA A N 1
ATOM 837 C CA . ALA A 1 103 ? -7.072 -8.056 38.490 1.00 85.38 103 ALA A CA 1
ATOM 838 C C . ALA A 1 103 ? -5.607 -8.216 38.043 1.00 85.38 103 ALA A C 1
ATOM 840 O O . ALA A 1 103 ? -5.211 -9.290 37.587 1.00 85.38 103 ALA A O 1
ATOM 841 N N . THR A 1 104 ? -4.802 -7.161 38.182 1.00 85.81 104 THR A N 1
ATOM 842 C CA . THR A 1 104 ? -3.375 -7.176 37.829 1.00 85.81 104 THR A CA 1
ATOM 843 C C . THR A 1 104 ? -2.576 -8.012 38.828 1.00 85.81 104 THR A C 1
ATOM 845 O O . THR A 1 104 ? -1.801 -8.869 38.414 1.00 85.81 104 THR A O 1
ATOM 848 N N . GLU A 1 105 ? -2.844 -7.853 40.125 1.00 84.75 105 GLU A N 1
ATOM 849 C CA . GLU A 1 105 ? -2.235 -8.636 41.208 1.00 84.75 105 GLU A CA 1
ATOM 850 C C . GLU A 1 105 ? -2.546 -10.135 41.057 1.00 84.75 105 GLU A C 1
ATOM 852 O O . GLU A 1 105 ? -1.636 -10.960 41.058 1.00 84.75 105 GLU A O 1
ATOM 857 N N . GLN A 1 106 ? -3.803 -10.502 40.778 1.00 82.31 106 GLN A N 1
ATOM 858 C CA . GLN A 1 106 ? -4.185 -11.900 40.525 1.00 82.31 106 GLN A CA 1
ATOM 859 C C . GLN A 1 106 ? -3.531 -12.491 39.267 1.00 82.31 106 GLN A C 1
ATOM 861 O O . GLN A 1 106 ? -3.235 -13.688 39.210 1.00 82.31 106 GLN A O 1
ATOM 866 N N . ALA A 1 107 ? -3.325 -11.680 38.228 1.00 83.69 107 ALA A N 1
ATOM 867 C CA . ALA A 1 107 ? -2.657 -12.122 37.008 1.00 83.69 107 ALA A CA 1
ATOM 868 C C . ALA A 1 107 ? -1.148 -12.324 37.221 1.00 83.69 107 ALA A C 1
ATOM 870 O O . ALA A 1 107 ? -0.560 -13.237 36.636 1.00 83.69 107 ALA A O 1
ATOM 871 N N . GLU A 1 108 ? -0.520 -11.497 38.055 1.00 82.38 108 GLU A N 1
ATOM 872 C CA . GLU A 1 108 ? 0.885 -11.635 38.438 1.00 82.38 108 GLU A CA 1
ATOM 873 C C . GLU A 1 108 ? 1.112 -12.830 39.368 1.00 82.38 108 GLU A C 1
ATOM 875 O O . GLU A 1 108 ? 2.052 -13.595 39.145 1.00 82.38 108 GLU A O 1
ATOM 880 N N . GLU A 1 109 ? 0.214 -13.062 40.329 1.00 80.50 109 GLU A N 1
ATOM 881 C CA . GLU A 1 109 ? 0.233 -14.240 41.202 1.00 80.50 109 GLU A CA 1
ATOM 882 C C . GLU A 1 109 ? 0.107 -15.539 40.398 1.00 80.50 109 GLU A C 1
ATOM 884 O O . GLU A 1 109 ? 0.941 -16.432 40.551 1.00 80.50 109 GLU A O 1
ATOM 889 N N . LYS A 1 110 ? -0.838 -15.615 39.449 1.00 80.81 110 LYS A N 1
ATOM 890 C CA . LYS A 1 110 ? -0.983 -16.785 38.561 1.00 80.81 110 LYS A CA 1
ATOM 891 C C . LYS A 1 110 ? 0.252 -17.036 37.701 1.00 80.81 110 LYS A C 1
ATOM 893 O O . LYS A 1 110 ? 0.672 -18.179 37.550 1.00 80.81 110 LYS A O 1
ATOM 898 N N . LYS A 1 111 ? 0.870 -15.982 37.158 1.00 79.56 111 LYS A N 1
ATOM 899 C CA . LYS A 1 111 ? 2.112 -16.105 36.373 1.00 79.56 111 LYS A CA 1
ATOM 900 C C . LYS A 1 111 ? 3.300 -16.545 37.226 1.00 79.56 111 LYS A C 1
ATOM 902 O O . LYS A 1 111 ? 4.198 -17.222 36.727 1.00 79.56 111 LYS A O 1
ATOM 907 N N . LEU A 1 112 ? 3.344 -16.133 38.491 1.00 77.25 112 LEU A N 1
ATOM 908 C CA . LEU A 1 112 ? 4.380 -16.545 39.433 1.00 77.25 112 LEU A CA 1
ATOM 909 C C . LEU A 1 112 ? 4.197 -18.007 39.856 1.00 77.25 112 LEU A C 1
ATOM 911 O O . LEU A 1 112 ? 5.184 -18.728 39.982 1.00 77.25 112 LEU A O 1
ATOM 915 N N . GLU A 1 113 ? 2.954 -18.448 40.029 1.00 73.88 113 GLU A N 1
ATOM 916 C CA . GLU A 1 113 ? 2.593 -19.830 40.344 1.00 73.88 113 GLU A CA 1
ATOM 917 C C . GLU A 1 113 ? 2.882 -20.773 39.162 1.00 73.88 113 GLU A C 1
ATOM 919 O O . GLU A 1 113 ? 3.518 -21.809 39.343 1.00 73.88 113 GLU A O 1
ATOM 924 N N . GLU A 1 114 ? 2.565 -20.356 37.932 1.00 71.50 114 GLU A N 1
ATOM 925 C CA . GLU A 1 114 ? 2.889 -21.082 36.694 1.00 71.50 114 GLU A CA 1
ATOM 926 C C . GLU A 1 114 ? 4.405 -21.214 36.469 1.00 71.50 114 GLU A C 1
ATOM 928 O O . GLU A 1 114 ? 4.878 -22.250 36.013 1.00 71.50 114 GLU A O 1
ATOM 933 N N . LYS A 1 115 ? 5.194 -20.199 36.848 1.00 71.06 115 LYS A N 1
ATOM 934 C CA . LYS A 1 115 ? 6.667 -20.269 36.812 1.00 71.06 115 LYS A CA 1
ATOM 935 C C . LYS A 1 115 ? 7.274 -21.144 37.910 1.00 71.06 115 LYS A C 1
ATOM 937 O O . LYS A 1 115 ? 8.407 -21.593 37.751 1.00 71.06 115 LYS A O 1
ATOM 942 N N . ARG A 1 116 ? 6.579 -21.321 39.039 1.00 68.75 116 ARG A N 1
ATOM 943 C CA . ARG A 1 116 ? 7.017 -22.165 40.167 1.00 68.75 116 ARG A CA 1
ATOM 944 C C . ARG A 1 116 ? 6.620 -23.627 39.986 1.00 68.75 116 ARG A C 1
ATOM 946 O O . ARG A 1 116 ? 7.259 -24.490 40.579 1.00 68.75 116 ARG A O 1
ATOM 953 N N . ALA A 1 117 ? 5.596 -23.903 39.183 1.00 68.12 117 ALA A N 1
ATOM 954 C CA . ALA A 1 117 ? 5.292 -25.249 38.731 1.00 68.12 117 ALA A CA 1
ATOM 955 C C . ALA A 1 117 ? 6.406 -25.712 37.779 1.00 68.12 117 ALA A C 1
ATOM 957 O O . ALA A 1 117 ? 6.550 -25.198 36.671 1.00 68.12 117 ALA A O 1
ATOM 958 N N . GLU A 1 118 ? 7.231 -26.664 38.219 1.00 69.56 118 GLU A N 1
ATOM 959 C CA . GLU A 1 118 ? 8.232 -27.274 37.345 1.00 69.56 118 GLU A CA 1
ATOM 960 C C . GLU A 1 118 ? 7.526 -27.871 36.115 1.00 69.56 118 GLU A C 1
ATOM 962 O O . GLU A 1 118 ? 6.558 -28.623 36.277 1.00 69.56 118 GLU A O 1
ATOM 967 N N . PRO A 1 119 ? 7.952 -27.539 34.880 1.00 71.94 119 PRO A N 1
ATOM 968 C CA . PRO A 1 119 ? 7.263 -27.987 33.681 1.00 71.94 119 PRO A CA 1
ATOM 969 C C . PRO A 1 119 ? 7.465 -29.495 33.504 1.00 71.94 119 PRO A C 1
ATOM 971 O O . PRO A 1 119 ? 8.450 -29.952 32.923 1.00 71.94 119 PRO A O 1
ATOM 974 N N . ILE A 1 120 ? 6.515 -30.287 33.998 1.00 70.94 120 ILE A N 1
ATOM 975 C CA . ILE A 1 120 ? 6.434 -31.710 33.684 1.00 70.94 120 ILE A CA 1
ATOM 976 C C . ILE A 1 120 ? 6.093 -31.815 32.197 1.00 70.94 120 ILE A C 1
ATOM 978 O O . ILE A 1 120 ? 5.117 -31.234 31.723 1.00 70.94 120 ILE A O 1
ATOM 982 N N . ALA A 1 121 ? 6.909 -32.544 31.437 1.00 82.62 121 ALA A N 1
ATOM 983 C CA . ALA A 1 121 ? 6.655 -32.751 30.019 1.00 82.62 121 ALA A CA 1
ATOM 984 C C . ALA A 1 121 ? 5.264 -33.381 29.815 1.00 82.62 121 ALA A C 1
ATOM 986 O O . ALA A 1 121 ? 4.942 -34.374 30.463 1.00 82.62 121 ALA A O 1
ATOM 987 N N . ASN A 1 122 ? 4.460 -32.846 28.886 1.00 79.31 122 ASN A N 1
ATOM 988 C CA . ASN A 1 122 ? 3.046 -33.220 28.714 1.00 79.31 122 ASN A CA 1
ATOM 989 C C . ASN A 1 122 ? 2.799 -34.739 28.670 1.00 79.31 122 ASN A C 1
ATOM 991 O O . ASN A 1 122 ? 1.839 -35.224 29.257 1.00 79.31 122 ASN A O 1
ATOM 995 N N . TRP A 1 123 ? 3.671 -35.505 28.011 1.00 83.12 123 TRP A N 1
ATOM 996 C CA . TRP A 1 123 ? 3.568 -36.965 27.911 1.00 83.12 123 TRP A CA 1
ATOM 997 C C . TRP A 1 123 ? 3.741 -37.692 29.258 1.00 83.12 123 TRP A C 1
ATOM 999 O O . TRP A 1 123 ? 3.087 -38.708 29.485 1.00 83.12 123 TRP A O 1
ATOM 1009 N N . LEU A 1 124 ? 4.555 -37.150 30.171 1.00 81.31 124 LEU A N 1
ATOM 1010 C CA . LEU A 1 124 ? 4.711 -37.664 31.533 1.00 81.31 124 LEU A CA 1
ATOM 1011 C C . LEU A 1 124 ? 3.407 -37.507 32.327 1.00 81.31 124 LEU A C 1
ATOM 1013 O O . LEU A 1 124 ? 3.033 -38.420 33.056 1.00 81.31 124 LEU A O 1
ATOM 1017 N N . SER A 1 125 ? 2.689 -36.393 32.149 1.00 79.69 125 SER A N 1
ATOM 1018 C CA . SER A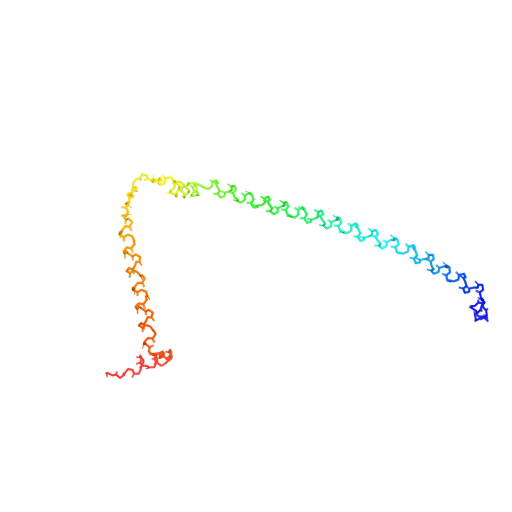 1 125 ? 1.392 -36.149 32.799 1.00 79.69 125 SER A CA 1
ATOM 1019 C C . SER A 1 125 ? 0.343 -37.185 32.389 1.00 79.69 125 SER A C 1
ATOM 1021 O O . SER A 1 125 ? -0.396 -37.686 33.235 1.00 79.69 125 SER A O 1
ATOM 1023 N N . TRP A 1 126 ? 0.319 -37.575 31.109 1.00 82.69 126 TRP A N 1
ATOM 1024 C CA . TRP A 1 126 ? -0.546 -38.655 30.623 1.00 82.69 126 TRP A CA 1
ATOM 1025 C C . TRP A 1 126 ? -0.165 -40.007 31.229 1.00 82.69 126 TRP A C 1
ATOM 1027 O O . TRP A 1 126 ? -1.038 -40.756 31.654 1.00 82.69 126 TRP A O 1
ATOM 1037 N N . ILE A 1 127 ? 1.129 -40.309 31.331 1.00 84.00 127 ILE A N 1
ATOM 1038 C CA . ILE A 1 127 ? 1.606 -41.549 31.954 1.00 84.00 127 ILE A CA 1
ATOM 1039 C C . ILE A 1 127 ? 1.224 -41.604 33.438 1.00 84.00 127 ILE A C 1
ATOM 1041 O O . ILE A 1 127 ? 0.715 -42.628 33.880 1.00 84.00 127 ILE A O 1
ATOM 1045 N N . TYR A 1 128 ? 1.392 -40.519 34.199 1.00 82.88 128 TYR A N 1
ATOM 1046 C CA . TYR A 1 128 ? 0.943 -40.456 35.596 1.00 82.88 128 TYR A CA 1
ATOM 1047 C C . TYR A 1 128 ? -0.572 -40.637 35.733 1.00 82.88 128 TYR A C 1
ATOM 1049 O O . TYR A 1 128 ? -1.018 -41.349 36.629 1.00 82.88 128 TYR A O 1
ATOM 1057 N N . TYR A 1 129 ? -1.358 -40.039 34.835 1.00 83.25 129 TYR A N 1
ATOM 1058 C CA . TYR A 1 129 ? -2.813 -40.189 34.817 1.00 83.25 129 TYR A CA 1
ATOM 1059 C C . TYR A 1 129 ? -3.250 -41.634 34.527 1.00 83.25 129 TYR A C 1
ATOM 1061 O O . TYR A 1 129 ? -4.157 -42.147 35.177 1.00 83.25 129 TYR A O 1
ATOM 1069 N N . PHE A 1 130 ? -2.583 -42.315 33.588 1.00 84.56 130 PHE A N 1
ATOM 1070 C CA . PHE A 1 130 ? -2.936 -43.680 33.179 1.00 84.56 130 PHE A CA 1
ATOM 1071 C C . PHE A 1 130 ? -2.331 -44.787 34.053 1.00 84.56 130 PHE A C 1
ATOM 1073 O O . PHE A 1 130 ? -2.908 -45.867 34.144 1.00 84.56 130 PHE A O 1
ATOM 1080 N N . ILE A 1 131 ? -1.183 -44.546 34.689 1.00 84.50 131 ILE A N 1
ATOM 1081 C CA . ILE A 1 131 ? -0.445 -45.536 35.502 1.00 84.50 131 ILE A CA 1
ATOM 1082 C C . ILE A 1 131 ? -0.620 -45.271 37.008 1.00 84.50 131 ILE A C 1
ATOM 1084 O O . ILE A 1 131 ? -0.052 -45.988 37.827 1.00 84.50 131 ILE A O 1
ATOM 1088 N N . GLY A 1 132 ? -1.423 -44.261 37.367 1.00 64.31 132 GLY A N 1
ATOM 1089 C CA . GLY A 1 132 ? -1.700 -43.762 38.715 1.00 64.31 132 GLY A CA 1
ATOM 1090 C C . GLY A 1 132 ? -1.276 -44.678 39.862 1.00 64.31 132 GLY A C 1
ATOM 1091 O O . GLY A 1 132 ? -1.905 -45.702 40.136 1.00 64.31 132 GLY A O 1
ATOM 1092 N N . LYS A 1 133 ? -0.223 -44.270 40.576 1.00 56.03 133 LYS A N 1
ATOM 1093 C CA . LYS A 1 133 ? 0.039 -44.785 41.917 1.00 56.03 133 LYS A CA 1
ATOM 1094 C C . LYS A 1 133 ? -0.827 -43.991 42.901 1.00 56.03 133 LYS A C 1
ATOM 1096 O O . LYS A 1 133 ? -0.891 -42.769 42.807 1.00 56.03 133 LYS A O 1
ATOM 1101 N N . LYS A 1 134 ? -1.501 -44.741 43.771 1.00 41.25 134 LYS A N 1
ATOM 1102 C CA . LYS A 1 134 ? -2.345 -44.304 44.890 1.00 41.25 134 LYS A CA 1
ATOM 1103 C C . LYS A 1 134 ? -1.662 -43.275 45.789 1.00 41.25 134 LYS A C 1
ATOM 1105 O O . LYS A 1 134 ? -0.439 -43.436 46.008 1.00 41.25 134 LYS A O 1
#

pLDDT: mean 78.14, std 10.19, range [41.25, 93.25]

Organism: NCBI:txid1974812

Foldseek 3Di:
DCPVVQCPDPVNVVVVVVVVVVVVVVVVVVVVVVVVVVVVVVVVVVVVVVVVVVVVVVVVVVVCVPPVVNVVVCCCVPVVDDDVPDDDDDDDPVVVVVVVVVVVVVVVVVVVVVVVPDDDPPVVVVCCVVVPDD

Radius of gyration: 40.82 Å; chains: 1; bounding box: 76×56×102 Å

Sequence (134 aa):
MEWNKLLSSKIVTYFLILAVMWTSIVTIKRGYSKWLMSKELKKVEDKIKNLGQSNEKLVALIKDMQDPSFLEKEARQKLNLQKEGESVVIVPKEVEDKLQKLATEQAEEKKLEEKRAEPIANWLSWIYYFIGKK

Secondary structure (DSSP, 8-state):
--HHHHHT-HHHHHHHHHHHHHHHHHHHHHHHHHHHHHHHHHHHHHHHHHHHHHHHHHHHHHHHHHSHHHHHHHHHHHH----TT-------HHHHHHHHHHHHHHHHHHHHHHHHS----HHHHHHHHHH---

InterPro domains:
  IPR007060 Septum formation initiator FtsL/DivIC [PF04977] (18-93)